Protein AF-A0A086QZV3-F1 (afdb_monomer)

Organism: NCBI:txid943118

Solvent-accessible surface area (backbone atoms only — not comparable to full-atom values): 6203 Å² total; per-residue (Å²): 122,56,80,72,47,77,46,73,42,55,39,93,88,77,64,45,73,69,87,49,69,50,75,42,58,79,43,71,67,44,49,55,55,52,47,72,48,42,66,39,76,55,95,93,37,73,40,85,52,79,92,79,77,84,88,61,81,87,42,68,70,46,54,53,51,50,51,55,51,52,54,52,49,51,54,52,49,52,52,50,53,52,50,53,51,57,51,58,66,70,67,62,79,82,81,86,86,130

pLDDT: mean 82.11, std 13.53, range [42.09, 94.56]

Nearest PDB structures (foldseek):
  4ed5-assembly1_A  TM=9.135E-01  e=4.788E-02  Homo sapiens
  7jly-assembly1_A  TM=8.987E-01  e=4.476E-02  Porphyromonas gingivalis W83
  3p6y-assembly4_P  TM=8.370E-01  e=6.268E-02  Homo sapiens
  1cvj-assembly2_B  TM=7.970E-01  e=1.074E-01  Homo sapiens
  1cvj-assembly8_H  TM=7.822E-01  e=9.389E-02  Homo sapiens

Sequence (98 aa):
PRIVEVRMLTHRETNKPKGCAFVEFDCKEALEIALNYHHRELGGRKINIELSAGGGGNSKRRRDKISKKNAQLRKRRQKKVKAVKKSAEKTKPSGESK

Radius of gyration: 24.57 Å; Cα contacts (8 Å, |Δi|>4): 72; chains: 1; bounding box: 33×30×81 Å

Structure (mmCIF, N/CA/C/O backbone):
data_AF-A0A086QZV3-F1
#
_entry.id   AF-A0A086QZV3-F1
#
loop_
_atom_site.group_PDB
_atom_site.id
_atom_site.type_symbol
_atom_site.label_atom_id
_atom_site.label_alt_id
_atom_site.label_comp_id
_atom_site.label_asym_id
_atom_site.label_entity_id
_atom_site.label_seq_id
_atom_site.pdbx_PDB_ins_code
_atom_site.Cartn_x
_atom_site.Cartn_y
_atom_site.Cartn_z
_atom_site.occupancy
_atom_site.B_iso_or_equiv
_atom_site.auth_seq_id
_atom_site.auth_comp_id
_atom_site.auth_asym_id
_atom_site.auth_atom_id
_atom_site.pdbx_PDB_model_num
ATOM 1 N N . PRO A 1 1 ? -18.896 4.750 -8.040 1.00 69.94 1 PRO A N 1
ATOM 2 C CA . PRO A 1 1 ? -17.474 4.505 -7.710 1.00 69.94 1 PRO A CA 1
ATOM 3 C C . PRO A 1 1 ? -16.524 4.854 -8.870 1.00 69.94 1 PRO A C 1
ATOM 5 O O . PRO A 1 1 ? -16.642 4.266 -9.944 1.00 69.94 1 PRO A O 1
ATOM 8 N N . ARG A 1 2 ? -15.612 5.820 -8.677 1.00 84.75 2 ARG A N 1
ATOM 9 C CA . ARG A 1 2 ? -14.639 6.236 -9.700 1.00 84.75 2 ARG A CA 1
ATOM 10 C C . ARG A 1 2 ? -13.243 5.727 -9.347 1.00 84.75 2 ARG A C 1
ATOM 12 O O . ARG A 1 2 ? -12.839 5.711 -8.187 1.00 84.75 2 ARG A O 1
ATOM 19 N N . ILE A 1 3 ? -12.491 5.331 -10.366 1.00 88.88 3 ILE A N 1
ATOM 20 C CA . ILE A 1 3 ? -11.068 5.014 -10.221 1.00 88.88 3 ILE A CA 1
ATOM 21 C C . ILE A 1 3 ? -10.284 6.313 -10.421 1.00 88.88 3 ILE A C 1
ATOM 23 O O . ILE A 1 3 ? -10.475 6.989 -11.431 1.00 88.88 3 ILE A O 1
ATOM 27 N N . VAL A 1 4 ? -9.435 6.664 -9.456 1.00 90.12 4 VAL A N 1
ATOM 28 C CA . VAL A 1 4 ? -8.602 7.879 -9.486 1.00 90.12 4 VAL A CA 1
ATOM 29 C C . VAL A 1 4 ? -7.313 7.612 -10.249 1.00 90.12 4 VAL A C 1
ATOM 31 O O . VAL A 1 4 ? -6.971 8.340 -11.175 1.00 90.12 4 VAL A O 1
ATOM 34 N N . GLU A 1 5 ? -6.606 6.548 -9.876 1.00 89.19 5 GLU A N 1
ATOM 35 C CA . GLU A 1 5 ? -5.318 6.192 -10.464 1.00 89.19 5 GLU A CA 1
ATOM 36 C C . GLU A 1 5 ? -5.156 4.668 -10.475 1.00 89.19 5 GLU A C 1
ATOM 38 O O . GLU A 1 5 ? -5.527 3.981 -9.521 1.00 89.19 5 GLU A O 1
ATOM 43 N N . VAL A 1 6 ? -4.559 4.135 -11.543 1.00 91.44 6 VAL A N 1
ATOM 44 C CA . VAL A 1 6 ? -4.089 2.747 -11.603 1.00 91.44 6 VAL A CA 1
ATOM 45 C C . VAL A 1 6 ? -2.599 2.761 -11.887 1.00 91.44 6 VAL A C 1
ATOM 47 O O . VAL A 1 6 ? -2.154 3.266 -12.915 1.00 91.44 6 VAL A O 1
ATOM 50 N N . ARG A 1 7 ? -1.819 2.163 -10.990 1.00 90.12 7 ARG A N 1
ATOM 51 C CA . ARG A 1 7 ? -0.365 2.078 -11.105 1.00 90.12 7 ARG A CA 1
ATOM 52 C C . ARG A 1 7 ? 0.081 0.629 -11.163 1.00 90.12 7 ARG A C 1
ATOM 54 O O . ARG A 1 7 ? 0.112 -0.061 -10.144 1.00 90.12 7 ARG A O 1
ATOM 61 N N . MET A 1 8 ? 0.473 0.173 -12.348 1.00 90.44 8 MET A N 1
ATOM 62 C CA . MET A 1 8 ? 1.064 -1.155 -12.518 1.00 90.44 8 MET A CA 1
ATOM 63 C C . MET A 1 8 ? 2.539 -1.145 -12.129 1.00 90.44 8 MET A C 1
ATOM 65 O O . MET A 1 8 ? 3.284 -0.233 -12.490 1.00 90.44 8 MET A O 1
ATOM 69 N N . LEU A 1 9 ? 2.981 -2.169 -11.399 1.00 89.12 9 LEU A N 1
ATOM 70 C CA . LEU A 1 9 ? 4.399 -2.327 -11.107 1.00 89.12 9 LEU A CA 1
ATOM 71 C C . LEU A 1 9 ? 5.085 -3.016 -12.283 1.00 89.12 9 LEU A C 1
ATOM 73 O O . LEU A 1 9 ? 4.692 -4.109 -12.685 1.00 89.12 9 LEU A O 1
ATOM 77 N N . THR A 1 10 ? 6.166 -2.418 -12.770 1.00 92.62 10 THR A N 1
ATOM 78 C CA . THR A 1 10 ? 7.021 -2.990 -13.812 1.00 92.62 10 THR A CA 1
ATOM 79 C C . THR A 1 10 ? 8.424 -3.284 -13.283 1.00 92.62 10 THR A C 1
ATOM 81 O O . THR A 1 10 ? 8.875 -2.755 -12.258 1.00 92.62 10 THR A O 1
ATOM 84 N N . HIS A 1 11 ? 9.125 -4.199 -13.948 1.00 88.88 11 HIS A N 1
ATOM 85 C CA . HIS A 1 11 ? 10.561 -4.385 -13.770 1.00 88.88 11 HIS A CA 1
ATOM 86 C C . HIS A 1 11 ? 11.306 -3.188 -14.365 1.00 88.88 11 HIS A C 1
ATOM 88 O O . HIS A 1 11 ? 11.059 -2.815 -15.505 1.00 88.88 11 HIS A O 1
ATOM 94 N N . ARG A 1 12 ? 12.234 -2.597 -13.602 1.00 83.25 12 ARG A N 1
ATOM 95 C CA . ARG A 1 12 ? 12.937 -1.363 -13.998 1.00 83.25 12 ARG A CA 1
ATOM 96 C C . ARG A 1 12 ? 13.801 -1.533 -15.252 1.00 83.25 12 ARG A C 1
ATOM 98 O O . ARG A 1 12 ? 13.956 -0.583 -16.003 1.00 83.25 12 ARG A O 1
ATOM 105 N N . GLU A 1 13 ? 14.365 -2.719 -15.448 1.00 87.94 13 GLU A N 1
ATOM 106 C CA . GLU A 1 13 ? 15.295 -3.001 -16.549 1.00 87.94 13 GLU A CA 1
ATOM 107 C C . GLU A 1 13 ? 14.569 -3.479 -17.808 1.00 87.94 13 GLU A C 1
ATOM 109 O O . GLU A 1 13 ? 14.909 -3.078 -18.913 1.00 87.94 13 GLU A O 1
ATOM 114 N N . THR A 1 14 ? 13.539 -4.314 -17.648 1.00 89.81 14 THR A N 1
ATOM 115 C CA . THR A 1 14 ? 12.861 -4.976 -1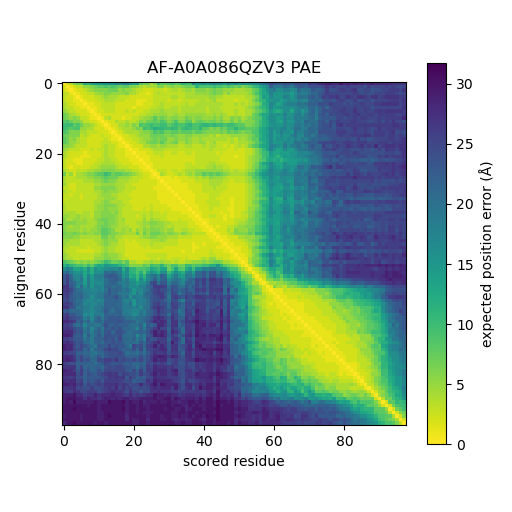8.774 1.00 89.81 14 THR A CA 1
ATOM 116 C C . THR A 1 14 ? 11.506 -4.366 -19.121 1.00 89.81 14 THR A C 1
ATOM 118 O O . T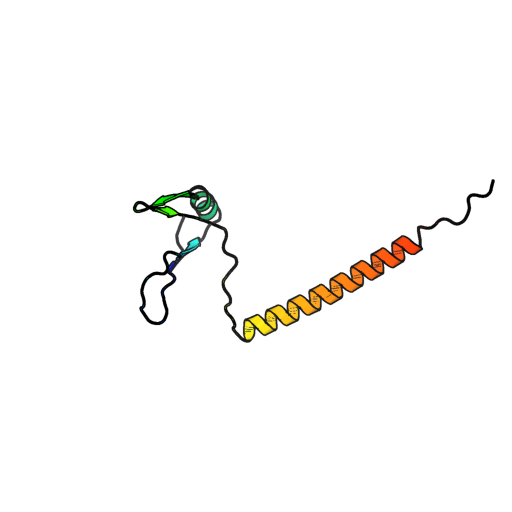HR A 1 14 ? 10.884 -4.798 -20.086 1.00 89.81 14 THR A O 1
ATOM 121 N N . ASN A 1 15 ? 11.004 -3.419 -18.318 1.00 87.12 15 ASN A N 1
ATOM 122 C CA . ASN A 1 15 ? 9.657 -2.835 -18.397 1.00 87.12 15 ASN A CA 1
ATOM 123 C C . ASN A 1 15 ? 8.494 -3.847 -18.378 1.00 87.12 15 ASN A C 1
ATOM 125 O O . ASN A 1 15 ? 7.335 -3.465 -18.528 1.00 87.12 15 ASN A O 1
ATOM 129 N N . LYS A 1 16 ? 8.765 -5.132 -18.127 1.00 91.25 16 LYS A N 1
ATOM 130 C CA . LYS A 1 16 ? 7.733 -6.170 -18.044 1.00 91.25 16 LYS A CA 1
ATOM 131 C C . LYS A 1 16 ? 6.886 -5.997 -16.776 1.00 91.25 16 LYS A C 1
ATOM 133 O O . LYS A 1 16 ? 7.430 -5.601 -15.738 1.00 91.25 16 LYS A O 1
ATOM 138 N N . PRO A 1 17 ? 5.578 -6.306 -16.818 1.00 90.38 17 PRO A N 1
ATOM 139 C CA . PRO A 1 17 ? 4.706 -6.212 -15.652 1.00 90.38 17 PRO A CA 1
ATOM 140 C C . PRO A 1 17 ? 5.105 -7.236 -14.582 1.00 90.38 17 PRO A C 1
ATOM 142 O O . PRO A 1 17 ? 5.377 -8.394 -14.885 1.00 90.38 17 PRO A O 1
ATOM 145 N N . LYS A 1 18 ? 5.101 -6.817 -13.313 1.00 91.06 18 LYS A N 1
ATOM 146 C CA . LYS A 1 18 ? 5.398 -7.677 -12.152 1.00 91.06 18 LYS A CA 1
ATOM 147 C C . LYS A 1 18 ? 4.217 -8.544 -11.707 1.00 91.06 18 LYS A C 1
ATOM 149 O O . LYS A 1 18 ? 4.367 -9.335 -10.784 1.00 91.06 18 LYS A O 1
ATOM 154 N N . GLY A 1 19 ? 3.043 -8.366 -12.313 1.00 91.00 19 GLY A N 1
ATOM 155 C CA . GLY A 1 19 ? 1.814 -9.059 -11.913 1.00 91.00 19 GLY A CA 1
ATOM 156 C C . GLY A 1 19 ? 1.119 -8.461 -10.685 1.00 91.00 19 GLY A C 1
ATOM 157 O O . GLY A 1 19 ? 0.241 -9.103 -10.121 1.00 91.00 19 GLY A O 1
ATOM 158 N N . CYS A 1 20 ? 1.484 -7.239 -10.285 1.00 91.00 20 CYS A N 1
ATOM 159 C CA . CYS A 1 20 ? 0.826 -6.495 -9.211 1.00 91.00 20 CYS A CA 1
ATOM 160 C C . CYS A 1 20 ? 0.504 -5.071 -9.677 1.00 91.00 20 CYS A C 1
ATOM 162 O O . CYS A 1 20 ? 1.265 -4.473 -10.447 1.00 91.00 20 CYS A O 1
ATOM 164 N N . ALA A 1 21 ? -0.583 -4.505 -9.160 1.00 92.19 21 ALA A N 1
ATOM 165 C CA . ALA A 1 21 ? -0.972 -3.122 -9.398 1.00 92.19 21 ALA A CA 1
ATOM 166 C C . ALA A 1 21 ? -1.532 -2.492 -8.119 1.00 92.19 21 ALA A C 1
ATOM 168 O O . ALA A 1 21 ? -2.053 -3.189 -7.249 1.00 92.19 21 ALA A O 1
ATOM 169 N N . PHE A 1 22 ? -1.427 -1.171 -8.020 1.00 92.12 22 PHE A N 1
ATOM 170 C CA . PHE A 1 22 ? -2.136 -0.372 -7.030 1.00 92.12 22 PHE A CA 1
ATOM 171 C C . PHE A 1 22 ? -3.276 0.366 -7.719 1.00 92.12 22 PHE A C 1
ATOM 173 O O . PHE A 1 22 ? -3.079 0.933 -8.793 1.00 92.12 22 PHE A O 1
ATOM 180 N N . VAL A 1 23 ? -4.447 0.362 -7.094 1.00 91.44 23 VAL A N 1
ATOM 181 C CA . VAL A 1 23 ? -5.623 1.091 -7.568 1.00 91.44 23 VAL A CA 1
ATOM 182 C C . VAL A 1 23 ? -6.045 2.051 -6.468 1.00 91.44 23 VAL A C 1
ATOM 184 O O . VAL A 1 23 ? -6.215 1.639 -5.320 1.00 91.44 23 VAL A O 1
ATOM 187 N N . GLU A 1 24 ? -6.170 3.326 -6.815 1.00 90.88 24 GLU A N 1
ATOM 188 C CA . GLU A 1 24 ? -6.676 4.370 -5.934 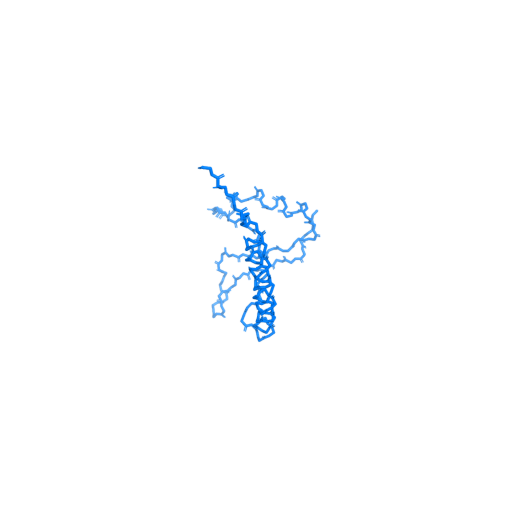1.00 90.88 24 GLU A CA 1
ATOM 189 C C . GLU A 1 24 ? -8.127 4.681 -6.295 1.00 90.88 24 GLU A C 1
ATOM 191 O O . GLU A 1 24 ? -8.471 4.875 -7.464 1.00 90.88 24 GLU A O 1
ATOM 196 N N . PHE A 1 25 ? -8.979 4.713 -5.276 1.00 91.19 25 PHE A N 1
ATOM 197 C CA . PHE A 1 25 ? -10.403 4.997 -5.402 1.00 91.19 25 PHE A CA 1
ATOM 198 C C . PHE A 1 25 ? -10.731 6.316 -4.708 1.00 91.19 25 PHE A C 1
ATOM 200 O O . PHE A 1 25 ? -10.127 6.648 -3.688 1.00 91.19 25 PHE A O 1
ATOM 207 N N . ASP A 1 26 ? -11.712 7.043 -5.240 1.00 90.62 26 ASP A N 1
ATOM 208 C CA . ASP A 1 26 ? -12.176 8.313 -4.668 1.00 90.62 26 ASP A CA 1
ATOM 209 C C . ASP A 1 26 ? -13.131 8.128 -3.479 1.00 90.62 26 ASP A C 1
ATOM 211 O O . ASP A 1 26 ? -13.292 9.030 -2.659 1.00 90.62 26 ASP A O 1
ATOM 215 N N . CYS A 1 27 ? -13.755 6.953 -3.370 1.00 91.06 27 CYS A N 1
ATOM 216 C CA . CYS A 1 27 ? -14.795 6.652 -2.394 1.00 91.06 27 CYS A CA 1
ATOM 217 C C . CYS A 1 27 ? -14.542 5.333 -1.645 1.00 91.06 27 CYS A C 1
ATOM 219 O O . CYS A 1 27 ? -13.992 4.367 -2.179 1.00 91.06 27 CYS A O 1
ATOM 221 N N . LYS A 1 28 ? -14.994 5.283 -0.383 1.00 88.44 28 LYS A N 1
ATOM 222 C CA . LYS A 1 28 ? -14.869 4.103 0.493 1.00 88.44 28 LYS A CA 1
ATOM 223 C C . LYS A 1 28 ? -15.686 2.911 -0.013 1.00 88.44 28 LYS A C 1
ATOM 225 O O . LYS A 1 28 ? -15.229 1.779 0.080 1.00 88.44 28 LYS A O 1
ATOM 230 N N . GLU A 1 29 ? -16.849 3.170 -0.598 1.00 91.31 29 GLU A N 1
ATOM 231 C CA . GLU A 1 29 ? -17.738 2.142 -1.152 1.00 91.31 29 GLU A CA 1
ATOM 232 C C . GLU A 1 29 ? -17.052 1.349 -2.275 1.00 91.31 29 GLU A C 1
ATOM 234 O O . GLU A 1 29 ? -17.130 0.123 -2.319 1.00 91.31 29 GLU A O 1
ATOM 239 N N . ALA A 1 30 ? -16.308 2.030 -3.158 1.00 89.94 30 ALA A N 1
ATOM 240 C CA . ALA A 1 30 ? -15.528 1.370 -4.206 1.00 89.94 30 ALA A CA 1
ATOM 241 C C . ALA A 1 30 ? -14.457 0.438 -3.630 1.00 89.94 30 ALA A C 1
ATOM 243 O O . ALA A 1 30 ? -14.229 -0.645 -4.166 1.00 89.94 30 ALA A O 1
ATOM 244 N N . LEU A 1 31 ? -13.813 0.855 -2.536 1.00 90.69 31 LEU A N 1
ATOM 245 C CA . LEU A 1 31 ? -12.792 0.068 -1.853 1.00 90.69 31 LEU A CA 1
ATOM 246 C C . LEU A 1 31 ? -13.387 -1.203 -1.237 1.00 90.69 31 LEU A C 1
ATOM 248 O O . LEU A 1 31 ? -12.801 -2.273 -1.370 1.00 90.69 31 LEU A O 1
ATOM 252 N N . GLU A 1 32 ? -14.553 -1.101 -0.600 1.00 91.94 32 GLU A N 1
ATOM 253 C CA . GLU A 1 32 ? -15.260 -2.252 -0.023 1.00 91.94 32 GLU A CA 1
ATOM 254 C C . GLU A 1 32 ? -15.683 -3.246 -1.109 1.00 91.94 32 GLU A C 1
ATOM 256 O O . GLU A 1 32 ? -15.443 -4.447 -0.980 1.00 91.94 32 GLU A O 1
ATOM 261 N N . ILE A 1 33 ? -16.216 -2.745 -2.229 1.00 92.25 33 ILE A N 1
ATOM 262 C CA . ILE A 1 33 ? -16.532 -3.572 -3.398 1.00 92.25 33 ILE A CA 1
ATOM 263 C C . ILE A 1 33 ? -15.270 -4.263 -3.920 1.00 92.25 33 ILE A C 1
ATOM 265 O O . ILE A 1 33 ? -15.299 -5.468 -4.145 1.00 92.25 33 ILE A O 1
ATOM 269 N N . ALA A 1 34 ? -14.156 -3.542 -4.079 1.00 91.69 34 ALA A N 1
ATOM 270 C CA . ALA A 1 34 ? -12.900 -4.108 -4.567 1.00 91.69 34 ALA A CA 1
ATOM 271 C C . ALA A 1 34 ? -12.349 -5.203 -3.639 1.00 91.69 34 ALA A C 1
ATOM 273 O O . ALA A 1 34 ? -11.905 -6.243 -4.119 1.00 91.69 34 ALA A O 1
ATOM 274 N N . LEU A 1 35 ? -12.419 -5.018 -2.318 1.00 92.50 35 LEU A N 1
ATOM 275 C CA . LEU A 1 35 ? -11.993 -6.032 -1.347 1.00 92.50 35 LEU A CA 1
ATOM 276 C C . LEU A 1 35 ? -12.829 -7.318 -1.443 1.00 92.50 35 LEU A C 1
ATOM 278 O O . LEU A 1 35 ? -12.281 -8.407 -1.279 1.00 92.50 35 LEU A O 1
ATOM 282 N N . ASN A 1 36 ? -14.111 -7.229 -1.811 1.00 93.88 36 ASN A N 1
ATOM 283 C CA . ASN A 1 36 ? -14.958 -8.406 -2.046 1.00 93.88 36 ASN A CA 1
ATOM 284 C C . ASN A 1 36 ? -14.541 -9.239 -3.277 1.00 93.88 36 ASN A C 1
ATOM 286 O O . ASN A 1 36 ? -15.022 -10.362 -3.452 1.00 93.88 36 ASN A O 1
ATOM 290 N N . TYR A 1 37 ? -13.652 -8.725 -4.134 1.00 93.25 37 TYR A N 1
ATOM 291 C CA . TYR A 1 37 ? -13.061 -9.481 -5.244 1.00 93.25 37 TYR A CA 1
ATOM 292 C C . TYR A 1 37 ? -11.793 -10.256 -4.848 1.00 93.25 37 TYR A C 1
ATOM 294 O O . TYR A 1 37 ? -11.168 -10.883 -5.706 1.00 93.25 37 TYR A O 1
ATOM 302 N N . HIS A 1 38 ? -11.405 -10.253 -3.569 1.00 94.31 38 HIS A N 1
ATOM 303 C CA . HIS A 1 38 ? -10.287 -11.056 -3.078 1.00 94.31 38 HIS A CA 1
ATOM 304 C C . HIS A 1 38 ? -10.488 -12.548 -3.413 1.00 94.31 38 HIS A C 1
ATOM 306 O O . HIS A 1 38 ? -11.552 -13.114 -3.166 1.00 94.31 38 HIS A O 1
ATOM 312 N N . HIS A 1 39 ? -9.469 -13.178 -4.006 1.00 94.12 39 HIS A N 1
ATOM 313 C CA . HIS A 1 39 ? -9.463 -14.562 -4.505 1.00 94.12 39 HIS A CA 1
ATOM 314 C C . HIS A 1 39 ? -10.405 -14.882 -5.672 1.00 94.12 39 HIS A C 1
ATOM 316 O O . HIS A 1 39 ? -10.559 -16.058 -6.022 1.00 94.12 39 HIS A O 1
ATOM 322 N N . ARG A 1 40 ? -10.991 -13.876 -6.330 1.00 93.69 40 ARG A N 1
ATOM 323 C CA . ARG A 1 40 ? -11.704 -14.116 -7.588 1.00 93.69 40 ARG A CA 1
ATOM 324 C C . ARG A 1 40 ? -10.742 -14.361 -8.740 1.00 93.69 40 ARG A C 1
ATOM 326 O O . ARG A 1 40 ? -9.563 -14.013 -8.694 1.00 93.69 40 ARG A O 1
ATOM 333 N N . GLU A 1 41 ? -11.266 -15.010 -9.767 1.00 94.31 41 GLU A N 1
ATOM 334 C CA . GLU A 1 41 ? -10.532 -15.295 -10.987 1.00 94.31 41 GLU A CA 1
ATOM 335 C C . GLU A 1 41 ? -10.576 -14.083 -11.923 1.00 94.31 41 GLU A C 1
ATOM 337 O O . GLU A 1 41 ? -11.643 -13.529 -12.188 1.00 94.31 41 GLU A O 1
ATOM 342 N N . LEU A 1 42 ? -9.409 -13.662 -12.407 1.00 90.00 42 LEU A N 1
ATOM 343 C CA . LEU A 1 42 ? -9.251 -12.595 -13.387 1.00 90.00 42 LEU A CA 1
ATOM 344 C C . LEU A 1 42 ? -8.211 -13.038 -14.419 1.00 90.00 42 LEU A C 1
ATOM 346 O O . LEU A 1 42 ? -7.054 -13.281 -14.077 1.00 90.00 42 LEU A O 1
ATOM 350 N N . GLY A 1 43 ? -8.621 -13.166 -15.683 1.00 87.75 43 GLY A N 1
ATOM 351 C CA . GLY A 1 43 ? -7.722 -13.584 -16.765 1.00 87.75 43 GLY A CA 1
ATOM 352 C C . GLY A 1 43 ? -7.089 -14.964 -16.541 1.00 87.75 43 GLY A C 1
ATOM 353 O O . GLY A 1 43 ? -5.904 -15.139 -16.808 1.00 87.75 43 GLY A O 1
ATOM 354 N N . GLY A 1 44 ? -7.848 -15.917 -15.985 1.00 92.81 44 GLY A N 1
ATOM 355 C CA . GLY A 1 44 ? -7.382 -17.284 -15.714 1.00 92.81 44 GLY A CA 1
ATOM 356 C C . GLY A 1 44 ? -6.462 -17.427 -14.496 1.00 92.81 44 GLY A C 1
ATOM 357 O O . GLY A 1 44 ? -5.888 -18.492 -14.275 1.00 92.81 44 GLY A O 1
ATOM 358 N N . ARG A 1 45 ? -6.289 -16.369 -13.689 1.00 92.31 45 ARG A N 1
ATOM 359 C CA . ARG A 1 45 ? -5.500 -16.400 -12.451 1.00 92.31 45 ARG A CA 1
ATOM 360 C C . ARG A 1 45 ? -6.308 -15.841 -11.286 1.00 92.31 45 ARG A C 1
ATOM 362 O O . ARG A 1 45 ? -6.988 -14.828 -11.418 1.00 92.31 45 ARG A O 1
ATOM 369 N N . LYS A 1 46 ? -6.204 -16.471 -10.115 1.00 94.38 46 LYS A N 1
ATOM 370 C CA . LYS A 1 46 ? -6.756 -15.907 -8.875 1.00 94.38 46 LYS A CA 1
ATOM 371 C C . LYS A 1 46 ? -5.950 -14.686 -8.446 1.00 94.38 46 LYS A C 1
ATOM 373 O O . LYS A 1 46 ? -4.718 -14.743 -8.410 1.00 94.38 46 LYS A O 1
ATOM 378 N N . ILE A 1 47 ? -6.643 -13.599 -8.123 1.00 94.56 47 ILE A N 1
ATOM 379 C CA . ILE A 1 47 ? -6.024 -12.347 -7.678 1.00 94.56 47 ILE A CA 1
ATOM 380 C C . ILE A 1 47 ? -6.182 -12.144 -6.174 1.00 94.56 47 ILE A C 1
ATOM 382 O O . ILE A 1 47 ? -7.203 -12.496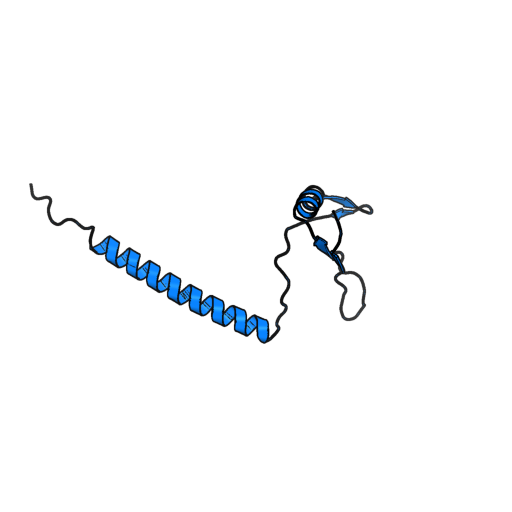 -5.585 1.00 94.56 47 ILE A O 1
ATOM 386 N N . ASN A 1 48 ? -5.177 -11.519 -5.564 1.00 94.12 48 ASN A N 1
ATOM 387 C CA . ASN A 1 48 ? -5.210 -11.120 -4.162 1.00 94.12 48 ASN A CA 1
ATOM 388 C C . ASN A 1 48 ? -5.397 -9.606 -4.100 1.00 94.12 48 ASN A C 1
ATOM 390 O O . ASN A 1 48 ? -4.650 -8.860 -4.735 1.00 94.12 48 ASN A O 1
ATOM 394 N N . ILE A 1 49 ? -6.391 -9.165 -3.336 1.00 94.12 49 ILE A N 1
ATOM 395 C CA . ILE A 1 49 ? -6.700 -7.746 -3.137 1.00 94.12 49 ILE A CA 1
ATOM 396 C C . ILE A 1 49 ? -6.616 -7.444 -1.645 1.00 94.12 49 ILE A C 1
ATOM 398 O O . ILE A 1 49 ? -7.276 -8.105 -0.849 1.00 94.12 49 ILE A O 1
ATOM 402 N N . GLU A 1 50 ? -5.804 -6.460 -1.269 1.00 91.81 50 GLU A N 1
ATOM 403 C CA . GLU A 1 50 ? -5.575 -6.072 0.124 1.00 91.81 50 GLU A CA 1
ATOM 404 C C . GLU A 1 50 ? -5.482 -4.549 0.264 1.00 91.81 50 GLU A C 1
ATOM 406 O O . GLU A 1 50 ? -5.193 -3.828 -0.696 1.00 91.81 50 GLU A O 1
ATOM 411 N N . LEU A 1 51 ? -5.695 -4.054 1.487 1.00 89.81 51 LEU A N 1
ATOM 412 C CA . LEU A 1 51 ? -5.477 -2.648 1.814 1.00 89.81 51 LEU A CA 1
ATOM 413 C C . LEU A 1 51 ? -3.991 -2.302 1.690 1.00 89.81 51 LEU A C 1
ATOM 415 O O . LEU A 1 51 ? -3.149 -2.803 2.434 1.00 89.81 51 LEU A O 1
ATOM 419 N N . SER A 1 52 ? -3.672 -1.386 0.779 1.00 85.62 52 SER A N 1
ATOM 420 C CA . SER A 1 52 ? -2.312 -0.879 0.631 1.00 85.62 52 SER A CA 1
ATOM 421 C C . SER A 1 52 ? -2.051 0.268 1.608 1.00 85.62 52 SER A C 1
ATOM 423 O O . SER A 1 52 ? -2.805 1.237 1.683 1.00 85.62 52 SER A O 1
ATOM 425 N N . ALA A 1 53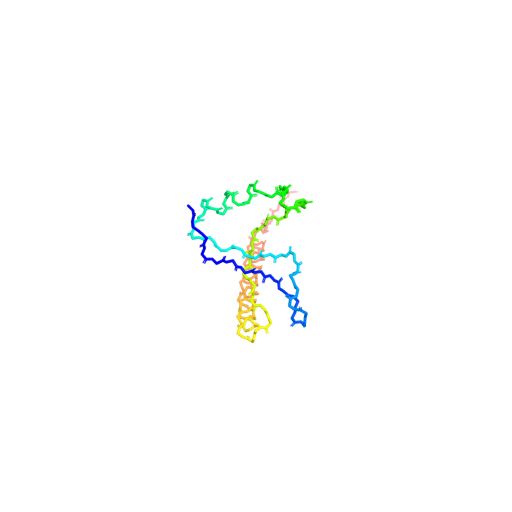 ? -0.940 0.196 2.339 1.00 66.44 53 ALA A N 1
ATOM 426 C CA . ALA A 1 53 ? -0.401 1.330 3.078 1.00 66.44 53 ALA A CA 1
ATOM 427 C C . ALA A 1 53 ? 0.668 2.004 2.209 1.00 66.44 53 ALA A C 1
ATOM 429 O O . ALA A 1 53 ? 1.720 1.418 1.957 1.00 66.44 53 ALA A O 1
ATOM 430 N N . GLY A 1 54 ? 0.389 3.231 1.754 1.00 61.06 54 GLY A N 1
ATOM 431 C CA . GLY A 1 54 ? 1.173 3.984 0.767 1.00 61.06 54 GLY A CA 1
ATOM 432 C C . GLY A 1 54 ? 2.686 3.700 0.730 1.00 61.06 54 GLY A C 1
ATOM 433 O O . GLY A 1 54 ? 3.416 3.8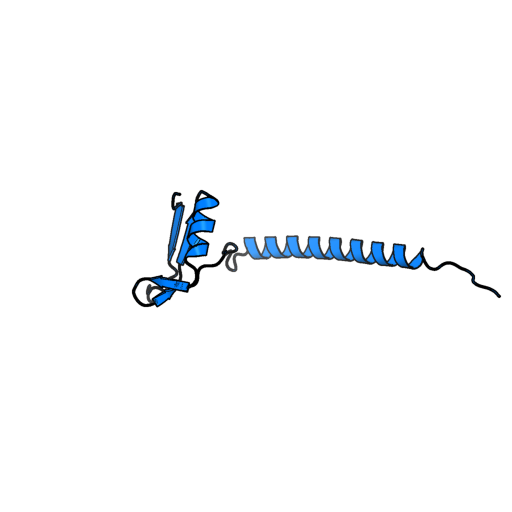50 1.720 1.00 61.06 54 GLY A O 1
ATOM 434 N N . GLY A 1 55 ? 3.170 3.330 -0.459 1.00 58.41 55 GLY A N 1
ATOM 435 C CA . GLY A 1 55 ? 4.577 3.059 -0.741 1.00 58.41 55 GLY A CA 1
ATOM 436 C C . GLY A 1 55 ? 5.402 4.344 -0.777 1.00 58.41 55 GLY A C 1
ATOM 437 O O . GLY A 1 55 ? 5.278 5.150 -1.690 1.00 58.41 55 GLY A O 1
ATOM 438 N N . GLY A 1 56 ? 6.266 4.548 0.219 1.00 57.41 56 GLY A N 1
ATOM 439 C CA . GLY A 1 56 ? 7.088 5.763 0.319 1.00 57.41 56 GLY A CA 1
ATOM 440 C C . GLY A 1 56 ? 8.578 5.584 -0.003 1.00 57.41 56 GLY A C 1
ATOM 441 O O . GLY A 1 56 ? 9.371 6.482 0.293 1.00 57.41 56 GLY A O 1
ATOM 442 N N . GLY A 1 57 ? 8.965 4.436 -0.568 1.00 62.88 57 GLY A N 1
ATOM 443 C CA . GLY A 1 57 ? 10.339 4.129 -0.986 1.00 62.88 57 GLY A CA 1
ATOM 444 C C . GLY A 1 57 ? 11.409 4.338 0.101 1.00 62.88 57 GLY A C 1
ATOM 445 O O . GLY A 1 57 ? 11.116 4.360 1.294 1.00 62.88 57 GLY A O 1
ATOM 446 N N . ASN A 1 58 ? 12.660 4.535 -0.325 1.00 56.78 58 ASN A N 1
ATOM 447 C CA . ASN A 1 58 ? 13.815 4.865 0.531 1.00 56.78 58 ASN A CA 1
ATOM 448 C C . ASN A 1 58 ? 14.195 6.357 0.473 1.00 56.78 58 ASN A C 1
ATOM 450 O O . ASN A 1 58 ? 15.347 6.742 0.697 1.00 56.78 58 ASN A O 1
ATOM 454 N N . SER A 1 59 ? 13.229 7.223 0.156 1.00 70.44 59 SER A N 1
ATOM 455 C CA . SER A 1 59 ? 13.480 8.660 0.025 1.00 70.44 59 SER A CA 1
ATOM 456 C C . SER A 1 59 ? 13.995 9.257 1.344 1.00 70.44 59 SER A C 1
ATOM 458 O O . SER A 1 59 ? 13.536 8.899 2.433 1.00 70.44 59 SER A O 1
ATOM 460 N N . LYS A 1 60 ? 14.954 10.192 1.256 1.00 74.75 60 LYS A N 1
ATOM 461 C CA . LYS A 1 60 ? 15.526 10.893 2.425 1.00 74.75 60 LYS A CA 1
ATOM 462 C C . LYS A 1 60 ? 14.419 11.547 3.268 1.00 74.75 60 LYS A C 1
ATOM 464 O O . LYS A 1 60 ? 14.352 11.327 4.471 1.00 74.75 60 LYS A O 1
ATOM 469 N N . ARG A 1 61 ? 13.438 12.175 2.601 1.00 75.81 61 ARG A N 1
ATOM 470 C CA . ARG A 1 61 ? 12.221 12.733 3.222 1.00 75.81 61 ARG A CA 1
ATOM 471 C C . ARG A 1 61 ? 11.426 11.704 4.039 1.00 75.81 61 ARG A C 1
ATOM 473 O O . ARG A 1 61 ? 10.962 12.029 5.131 1.00 75.81 61 ARG A O 1
ATOM 480 N N . ARG A 1 62 ? 11.268 10.461 3.558 1.00 76.12 62 ARG A N 1
ATOM 481 C CA . ARG A 1 62 ? 10.592 9.401 4.326 1.00 76.12 62 ARG A CA 1
ATOM 482 C C . ARG A 1 62 ? 11.434 8.926 5.503 1.00 76.12 62 ARG A C 1
ATOM 484 O O . ARG A 1 62 ? 10.874 8.775 6.585 1.00 76.12 62 ARG A O 1
ATOM 491 N N . ARG A 1 63 ? 12.739 8.696 5.317 1.00 76.06 63 ARG A N 1
ATOM 492 C CA . ARG A 1 63 ? 13.639 8.286 6.413 1.00 76.06 63 ARG A CA 1
ATOM 493 C C . ARG A 1 63 ? 13.620 9.306 7.551 1.00 76.06 63 ARG A C 1
ATOM 495 O O . ARG A 1 63 ? 13.442 8.920 8.705 1.00 76.06 63 ARG A O 1
ATOM 502 N N . ASP A 1 64 ? 13.648 10.592 7.217 1.00 83.56 64 ASP A N 1
ATOM 503 C CA . ASP A 1 64 ? 13.558 11.682 8.192 1.00 83.56 64 ASP A CA 1
ATOM 504 C C . ASP A 1 64 ? 12.192 11.712 8.896 1.00 83.56 64 ASP A C 1
ATOM 506 O O . ASP A 1 64 ? 12.116 11.861 10.119 1.00 83.56 64 ASP A O 1
ATOM 510 N N . LYS A 1 65 ? 11.093 11.499 8.155 1.00 82.25 65 LYS A N 1
ATOM 511 C CA . LYS A 1 65 ? 9.735 11.430 8.726 1.00 82.25 65 LYS A CA 1
ATOM 512 C C . LYS A 1 65 ? 9.563 10.226 9.659 1.00 82.25 65 LYS A C 1
ATOM 514 O O . LYS A 1 65 ? 8.977 10.368 10.733 1.00 82.25 65 LYS A O 1
ATOM 519 N N . ILE A 1 66 ? 10.096 9.060 9.284 1.00 80.12 66 ILE A N 1
ATOM 520 C CA . ILE A 1 66 ? 10.079 7.840 10.106 1.00 80.12 66 ILE A CA 1
ATOM 521 C C . ILE A 1 66 ? 10.916 8.037 11.371 1.00 80.12 66 ILE A C 1
ATOM 523 O O . ILE A 1 66 ? 10.433 7.737 12.461 1.00 80.12 66 ILE A O 1
ATOM 527 N N . SER A 1 67 ? 12.123 8.595 11.251 1.00 84.94 67 SER A N 1
ATOM 528 C CA . SER A 1 67 ? 12.997 8.878 12.395 1.00 84.94 67 SER A CA 1
ATOM 529 C C . SER A 1 67 ? 12.314 9.800 13.413 1.00 84.94 67 SER A C 1
ATOM 531 O O . SER A 1 67 ? 12.202 9.454 14.593 1.00 84.94 67 SER A O 1
ATOM 533 N N . LYS A 1 68 ? 11.724 10.914 12.949 1.00 88.69 68 LYS A N 1
ATOM 534 C CA . LYS A 1 68 ? 10.964 11.844 13.804 1.00 88.69 68 LYS A CA 1
ATOM 535 C C . LYS A 1 68 ? 9.786 11.158 14.506 1.00 88.69 68 LYS A C 1
ATOM 537 O O . LYS A 1 68 ? 9.608 11.321 15.715 1.00 88.69 68 LYS A O 1
ATOM 542 N N . LYS A 1 69 ? 9.004 10.353 13.776 1.00 84.94 69 LYS A N 1
ATOM 543 C CA . LYS A 1 69 ? 7.830 9.653 14.326 1.00 84.94 69 LYS A CA 1
ATOM 544 C C . LYS A 1 69 ? 8.231 8.580 15.350 1.00 84.94 69 LYS A C 1
ATOM 546 O O . LYS A 1 69 ? 7.610 8.481 16.408 1.00 84.94 69 LYS A O 1
ATOM 551 N N . ASN A 1 70 ? 9.313 7.842 15.097 1.00 87.06 70 ASN A N 1
ATOM 552 C CA . ASN A 1 70 ? 9.853 6.840 16.022 1.00 87.06 70 ASN A CA 1
ATOM 553 C C . ASN A 1 70 ? 10.420 7.472 17.304 1.00 87.06 70 ASN A C 1
ATOM 555 O O . ASN A 1 70 ? 10.190 6.949 18.398 1.00 87.06 70 ASN A O 1
ATOM 559 N N . ALA A 1 71 ? 11.101 8.617 17.200 1.00 89.00 71 ALA A N 1
ATOM 560 C CA . ALA A 1 71 ? 11.594 9.363 18.358 1.00 89.00 71 ALA A CA 1
ATOM 561 C C . ALA A 1 71 ? 10.444 9.844 19.265 1.00 89.00 71 ALA A C 1
ATOM 563 O O . ALA A 1 71 ? 10.499 9.692 20.490 1.00 89.00 71 ALA A O 1
ATOM 564 N N . GLN A 1 72 ? 9.362 10.357 18.671 1.00 87.81 72 GLN A N 1
ATOM 565 C CA . GLN A 1 72 ? 8.156 10.747 19.409 1.00 87.81 72 GLN A CA 1
ATOM 566 C C . GLN A 1 72 ? 7.470 9.546 20.074 1.00 87.81 72 GLN A C 1
ATOM 568 O O . GLN A 1 72 ? 7.095 9.619 21.248 1.00 87.81 72 GLN A O 1
ATOM 573 N N . LEU A 1 73 ? 7.355 8.417 19.365 1.00 83.56 73 LEU A N 1
ATOM 574 C CA . LEU A 1 73 ? 6.765 7.193 19.908 1.00 83.56 73 LEU A CA 1
ATOM 575 C C . LEU A 1 73 ? 7.564 6.663 21.108 1.00 83.56 73 LEU A C 1
ATOM 577 O O . LEU A 1 73 ? 6.970 6.315 22.130 1.00 83.56 73 LEU A O 1
ATOM 581 N N . ARG A 1 74 ? 8.903 6.660 21.025 1.00 88.88 74 ARG A N 1
ATOM 582 C CA . ARG A 1 74 ? 9.793 6.274 22.135 1.00 88.88 74 ARG A CA 1
ATOM 583 C C . ARG A 1 74 ? 9.606 7.172 23.358 1.00 88.88 74 ARG A C 1
ATOM 585 O O . ARG A 1 74 ? 9.425 6.648 24.456 1.00 88.88 74 ARG A O 1
ATOM 592 N N . LYS A 1 75 ? 9.550 8.499 23.178 1.00 90.06 75 LYS A N 1
ATOM 593 C CA . LYS A 1 75 ? 9.255 9.440 24.276 1.00 90.06 75 LYS A CA 1
ATOM 594 C C . LYS A 1 75 ? 7.894 9.154 24.921 1.00 90.06 75 LYS A C 1
ATOM 596 O O . LYS A 1 75 ? 7.794 9.117 26.146 1.00 90.06 75 LYS A O 1
ATOM 601 N N . ARG A 1 76 ? 6.848 8.906 24.121 1.00 87.56 76 ARG A N 1
ATOM 602 C CA . ARG A 1 76 ? 5.500 8.600 24.636 1.00 87.56 76 ARG A CA 1
ATOM 603 C C . ARG A 1 76 ? 5.464 7.274 25.401 1.00 87.56 76 ARG A C 1
ATOM 605 O O . ARG A 1 76 ? 4.854 7.212 26.466 1.00 87.56 76 ARG A O 1
ATOM 612 N N . ARG A 1 77 ? 6.145 6.237 24.899 1.00 87.00 77 ARG A N 1
ATOM 613 C CA . ARG A 1 77 ? 6.269 4.936 25.579 1.00 87.00 77 ARG A CA 1
ATOM 614 C C . ARG A 1 77 ? 7.008 5.060 26.910 1.00 87.00 77 ARG A C 1
ATOM 616 O O . ARG A 1 77 ? 6.499 4.572 27.909 1.00 87.00 77 ARG A O 1
ATOM 623 N N . GLN A 1 78 ? 8.133 5.775 26.958 1.00 85.50 78 GLN A N 1
ATOM 624 C CA . GLN A 1 78 ? 8.854 6.014 28.215 1.00 85.50 78 GLN A CA 1
ATOM 625 C C . GLN A 1 78 ? 7.997 6.759 29.245 1.00 85.50 78 GLN A C 1
ATOM 627 O O . GLN A 1 78 ? 7.985 6.375 30.411 1.00 85.50 78 GLN A O 1
ATOM 632 N N . LYS A 1 79 ? 7.238 7.781 28.824 1.00 85.81 79 LYS A N 1
ATOM 633 C CA . LYS A 1 79 ? 6.303 8.487 29.715 1.00 85.81 79 LYS A CA 1
ATOM 634 C C . LYS A 1 79 ? 5.214 7.559 30.259 1.00 85.81 79 LYS A C 1
ATOM 636 O O . LYS A 1 79 ? 4.971 7.572 31.460 1.00 85.81 79 LYS A O 1
ATOM 641 N N . LYS A 1 80 ? 4.605 6.722 29.408 1.00 84.38 80 LYS A N 1
ATOM 642 C CA . LYS A 1 80 ? 3.600 5.736 29.843 1.00 84.38 80 LYS A CA 1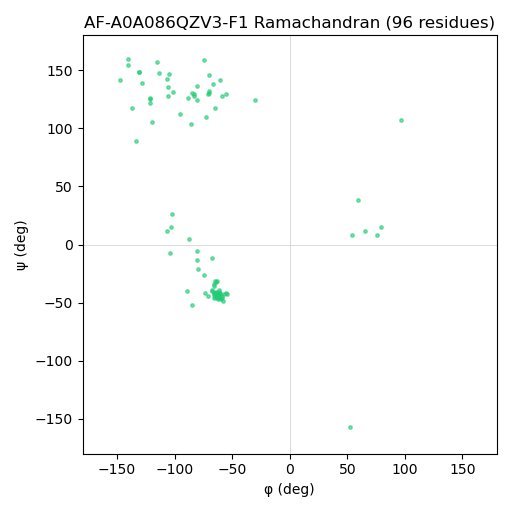
ATOM 643 C C . LYS A 1 80 ? 4.182 4.705 30.812 1.00 84.38 80 LYS A C 1
ATOM 645 O O . LYS A 1 80 ? 3.587 4.476 31.852 1.00 84.38 80 LYS A O 1
ATOM 650 N N . VAL A 1 81 ? 5.350 4.133 30.519 1.00 84.50 81 VAL A N 1
ATOM 651 C CA . VAL A 1 81 ? 5.993 3.140 31.401 1.00 84.50 81 VAL A CA 1
ATOM 652 C C . VAL A 1 81 ? 6.359 3.755 32.753 1.00 84.50 81 VAL A C 1
ATOM 654 O O . VAL A 1 81 ? 6.120 3.135 33.783 1.00 84.50 81 VAL A O 1
ATOM 657 N N . LYS A 1 82 ? 6.877 4.991 32.778 1.00 81.94 82 LYS A N 1
ATOM 658 C CA . LYS A 1 82 ? 7.146 5.711 34.034 1.00 81.94 82 LYS A CA 1
ATOM 659 C C . LYS A 1 82 ? 5.865 5.999 34.824 1.00 81.94 82 LYS A C 1
ATOM 661 O O . LYS A 1 82 ? 5.872 5.844 36.038 1.00 81.94 82 LYS A O 1
ATOM 666 N N . ALA A 1 83 ? 4.777 6.379 34.153 1.00 82.44 83 ALA A N 1
ATOM 667 C CA . ALA A 1 83 ? 3.487 6.605 34.802 1.00 82.44 83 ALA A CA 1
ATOM 668 C C . ALA A 1 83 ? 2.912 5.312 35.404 1.00 82.44 83 ALA A C 1
ATOM 670 O O . ALA A 1 83 ? 2.512 5.329 36.561 1.00 82.44 83 ALA A O 1
ATOM 671 N N . VAL A 1 84 ? 2.959 4.196 34.664 1.00 82.25 84 VAL A N 1
ATOM 672 C CA . VAL A 1 84 ? 2.486 2.878 35.128 1.00 82.25 84 VAL A CA 1
ATOM 673 C C . VAL A 1 84 ? 3.325 2.356 36.298 1.00 82.25 84 VAL A C 1
ATOM 675 O O . VAL A 1 84 ? 2.769 1.853 37.268 1.00 82.25 84 VAL A O 1
ATOM 678 N N . LYS A 1 85 ? 4.657 2.514 36.256 1.00 78.56 85 LYS A N 1
ATOM 679 C CA . LYS A 1 85 ? 5.523 2.157 37.393 1.00 78.56 85 LYS A CA 1
ATOM 680 C C . LYS A 1 85 ? 5.220 3.011 38.629 1.00 78.56 85 LYS A C 1
ATOM 682 O O . LYS A 1 85 ? 5.074 2.465 39.713 1.00 78.56 85 LYS A O 1
ATOM 687 N N . LYS A 1 86 ? 5.041 4.326 38.455 1.00 73.06 86 LYS A N 1
ATOM 688 C CA . LYS A 1 86 ? 4.708 5.249 39.553 1.00 73.06 86 LYS A CA 1
ATOM 689 C C . LYS A 1 86 ? 3.327 4.977 40.160 1.00 73.06 86 LYS A C 1
ATOM 691 O O . LYS A 1 86 ? 3.153 5.173 41.357 1.00 73.06 86 LYS A O 1
ATOM 696 N N . SER A 1 87 ? 2.345 4.549 39.363 1.00 70.19 87 SER A N 1
ATOM 697 C CA . SER A 1 87 ? 1.039 4.140 39.889 1.00 70.19 87 SER A CA 1
ATOM 698 C C . SER A 1 87 ? 1.114 2.790 40.600 1.00 70.19 87 SER A C 1
ATOM 700 O O . SER A 1 87 ? 0.570 2.684 41.687 1.00 70.19 87 SER A O 1
ATOM 702 N N . ALA A 1 88 ? 1.845 1.808 40.058 1.00 68.81 88 ALA A N 1
ATOM 703 C CA . ALA A 1 88 ? 2.005 0.490 40.680 1.00 68.81 88 ALA A CA 1
ATOM 704 C C . ALA A 1 88 ? 2.758 0.537 42.025 1.00 68.81 88 ALA A C 1
ATOM 706 O O . ALA A 1 88 ? 2.475 -0.253 42.919 1.00 68.81 88 ALA A O 1
ATOM 707 N N . GLU A 1 89 ? 3.690 1.477 42.195 1.00 62.09 89 GLU A N 1
ATOM 708 C CA . GLU A 1 89 ? 4.410 1.682 43.460 1.00 62.09 89 GLU A CA 1
ATOM 709 C C . GLU A 1 89 ? 3.539 2.355 44.537 1.00 62.09 89 GLU A C 1
ATOM 711 O O . GLU A 1 89 ? 3.725 2.105 45.722 1.00 62.09 89 GLU A O 1
ATOM 716 N N . LYS A 1 90 ? 2.527 3.140 44.137 1.00 61.28 90 LYS A N 1
ATOM 717 C CA . LYS A 1 90 ? 1.554 3.756 45.057 1.00 61.28 90 LYS A CA 1
ATOM 718 C C . LYS A 1 90 ? 0.434 2.815 45.517 1.00 61.28 90 LYS A C 1
ATOM 720 O O . LYS A 1 90 ? -0.286 3.173 46.440 1.00 61.28 90 LYS A O 1
ATOM 725 N N . THR A 1 91 ? 0.254 1.656 44.880 1.00 57.34 91 THR A N 1
ATOM 726 C CA . THR A 1 91 ? -0.836 0.705 45.188 1.00 57.34 91 THR A CA 1
ATOM 727 C C . THR A 1 91 ? -0.376 -0.512 45.993 1.00 57.34 91 THR A C 1
ATOM 729 O O . THR A 1 91 ? -1.117 -1.482 46.071 1.00 57.34 91 THR A O 1
ATOM 732 N N . LYS A 1 92 ? 0.820 -0.501 46.600 1.00 55.81 92 LYS A N 1
ATOM 733 C CA . LYS A 1 92 ? 1.177 -1.482 47.638 1.00 55.81 92 LYS A CA 1
ATOM 734 C C . LYS A 1 92 ? 0.660 -0.956 48.984 1.00 55.81 92 LYS A C 1
ATOM 736 O O . LYS A 1 92 ? 1.267 -0.018 49.502 1.00 55.81 92 LYS A O 1
ATOM 741 N N . PRO A 1 93 ? -0.449 -1.482 49.538 1.00 48.91 93 PRO A N 1
ATOM 742 C CA . PRO A 1 93 ? -0.887 -1.098 50.865 1.00 48.91 93 PRO A CA 1
ATOM 743 C C . PRO A 1 93 ? 0.093 -1.690 51.877 1.00 48.91 93 PRO A C 1
ATOM 745 O O . PRO A 1 93 ? 0.426 -2.875 51.844 1.00 48.91 93 PRO A O 1
ATOM 748 N N . SER A 1 94 ? 0.572 -0.829 52.761 1.00 54.84 94 SER A N 1
ATOM 749 C CA . SER A 1 94 ? 1.108 -1.205 54.056 1.00 54.84 94 SER A CA 1
ATOM 750 C C . SER A 1 94 ? 0.040 -1.946 54.862 1.00 54.84 94 SER A C 1
ATOM 752 O O . SER A 1 94 ? -1.036 -1.393 55.081 1.00 54.84 94 SER A O 1
ATOM 754 N N . GLY A 1 95 ? 0.391 -3.127 55.366 1.00 49.41 95 GLY A N 1
ATOM 755 C CA . GLY A 1 95 ? -0.231 -3.718 56.547 1.00 49.41 95 GLY A CA 1
ATOM 756 C C . GLY A 1 95 ? -1.341 -4.724 56.271 1.00 49.41 95 GLY A C 1
ATOM 757 O O . GLY A 1 95 ? -2.477 -4.351 56.011 1.00 49.41 95 GLY A O 1
ATOM 758 N N . GLU A 1 96 ? -1.027 -5.996 56.493 1.00 42.16 96 GLU A N 1
ATOM 759 C CA . GLU A 1 96 ? -1.979 -6.901 57.129 1.00 42.16 96 GLU A CA 1
ATOM 760 C C . GLU A 1 96 ? -1.217 -7.663 58.216 1.00 42.16 96 GLU A C 1
AT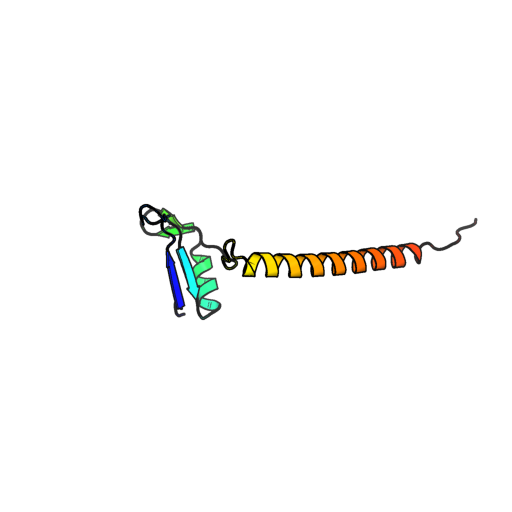OM 762 O O . GLU A 1 96 ? -0.548 -8.665 57.978 1.00 42.16 96 GLU A O 1
ATOM 767 N N . SER A 1 97 ? -1.218 -7.056 59.403 1.00 46.00 97 SER A N 1
ATOM 768 C CA . SER A 1 97 ? -0.892 -7.712 60.661 1.00 46.00 97 SER A CA 1
ATOM 769 C C . SER A 1 97 ? -2.138 -8.460 61.119 1.00 46.00 97 SER A C 1
ATOM 771 O O . SER A 1 97 ? -3.178 -7.822 61.297 1.00 46.00 97 SER A O 1
ATOM 773 N N . LYS A 1 98 ? -2.021 -9.765 61.350 1.00 42.09 98 LYS A N 1
ATOM 774 C CA . LYS A 1 98 ? -2.713 -10.509 62.407 1.00 42.09 98 LYS A CA 1
ATOM 775 C C . LYS A 1 98 ? -2.045 -11.863 62.588 1.00 42.09 98 LYS A C 1
ATOM 777 O O . LYS A 1 98 ? 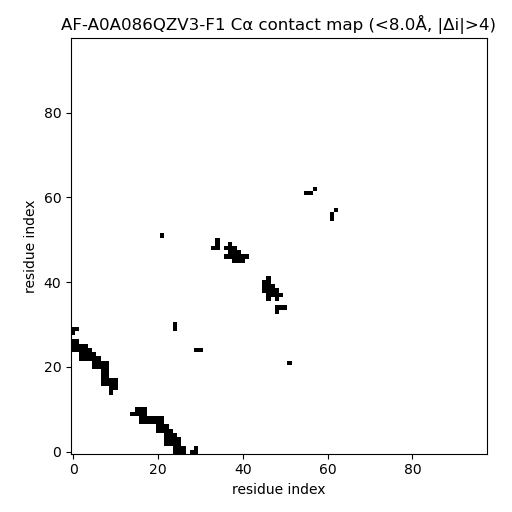-1.714 -12.485 61.557 1.00 42.09 98 LYS A O 1
#

Secondary structure (DSSP, 8-state):
--EEEEEEEE-TTT--EEEEEEEEESSHHHHHHHHTTTT-EETTEE----------TT-HHHHHHHHHHHHHHHHHHHHHHHHHHHHHHHT-------

Mean predicted aligned error: 14.44 Å

InterPro domains:
  IPR000504 RNA recognition motif domain [PF00076] (2-47)
  IPR000504 RNA recognition motif domain [PS50102] (1-54)
  IPR012677 Nucleotide-binding alpha-beta plait domain superfamily [G3DSA:3.30.70.330] (1-90)
  IPR035979 RNA-binding domain superfamily [SSF54928] (2-65)

Foldseek 3Di:
DDWDDKAFDADPPPRHTPPDIDTDDPDPVVLVVQCVQAQPDDPNDGDHDDDDDDDPDPDPVVVVVVVVVVVVVVVVVVVVVVVVVVVVVVPPDPDDDD